Protein AF-A0A410MJH0-F1 (afdb_monomer_lite)

Sequence (73 aa):
MSGYENQIDTLTRRYTELRKELNRFTCKLDHVDEQDIELYQDVCMLFATQLNRLRKECNASYSIDVCQENLDK

pLDDT: mean 88.09, std 8.64, range [49.91, 95.31]

Organism: NCBI:txid45668

Secondary structure (DSSP, 8-state):
-HHHHHHHHHHHHHHHHHHHHHHHHHHHHTT--TTTHHHHHHHHHHHHHHHHHHHHHHHHHS-HHHHHHHH--

Radius of gyration: 14.78 Å; chains: 1; bounding box: 33×17×46 Å

Structure (mmCIF, N/CA/C/O backbone):
data_AF-A0A410MJH0-F1
#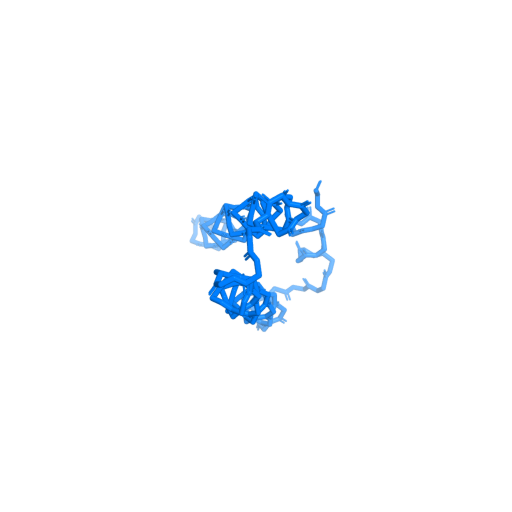
_entry.id   AF-A0A410MJH0-F1
#
loop_
_atom_site.group_PDB
_atom_site.id
_atom_site.type_symbol
_atom_site.label_atom_id
_atom_site.label_alt_id
_atom_site.label_comp_id
_atom_site.label_asym_id
_atom_site.label_entity_id
_atom_site.label_seq_id
_atom_site.pdbx_PDB_ins_code
_atom_site.Cartn_x
_atom_site.Cartn_y
_atom_site.Cartn_z
_atom_site.occupancy
_atom_site.B_iso_or_equiv
_atom_site.auth_seq_id
_atom_site.auth_comp_id
_atom_site.auth_asym_id
_atom_site.auth_atom_id
_atom_site.pdbx_PDB_model_num
ATOM 1 N N . MET A 1 1 ? -9.706 4.677 27.314 1.00 49.91 1 MET A N 1
ATOM 2 C CA . MET A 1 1 ? -9.982 4.616 25.863 1.00 49.91 1 MET A CA 1
ATOM 3 C C . MET A 1 1 ? -8.761 4.909 24.969 1.00 49.91 1 MET A C 1
ATOM 5 O O . MET A 1 1 ? -8.917 4.837 23.766 1.00 49.91 1 MET A O 1
ATOM 9 N N . SER A 1 2 ? -7.530 5.110 25.474 1.00 59.09 2 SER A N 1
ATOM 10 C CA . SER A 1 2 ? -6.416 5.610 24.628 1.00 59.09 2 SER A CA 1
ATOM 11 C C . SER A 1 2 ? -5.594 4.558 23.855 1.00 59.09 2 SER A C 1
ATOM 13 O O . SER A 1 2 ? -4.598 4.901 23.228 1.00 59.09 2 SER A O 1
ATOM 15 N N . GLY A 1 3 ? -5.942 3.268 23.928 1.00 62.56 3 GLY A N 1
ATOM 16 C CA . GLY A 1 3 ? -5.204 2.209 23.220 1.00 62.56 3 GLY A CA 1
ATOM 17 C C . GLY A 1 3 ? -5.669 1.996 21.777 1.00 62.56 3 GLY A C 1
ATOM 18 O O . GLY A 1 3 ? -4.851 1.743 20.899 1.00 62.56 3 GLY A O 1
ATOM 19 N N . TYR A 1 4 ? -6.975 2.138 21.535 1.00 64.25 4 TYR A N 1
ATOM 20 C CA . TYR A 1 4 ? -7.605 1.857 20.241 1.00 64.25 4 TYR A CA 1
ATOM 21 C C . TYR A 1 4 ? -7.365 2.964 19.207 1.00 64.25 4 TYR A C 1
ATOM 23 O O . TYR A 1 4 ? -7.104 2.654 18.046 1.00 64.25 4 TYR A O 1
ATOM 31 N N . GLU A 1 5 ? -7.388 4.229 19.640 1.00 71.00 5 GLU A N 1
ATOM 32 C CA . GLU A 1 5 ? -7.103 5.406 18.800 1.00 71.00 5 GLU A CA 1
ATOM 33 C C . GLU A 1 5 ? -5.643 5.401 18.311 1.00 71.00 5 GLU A C 1
ATOM 35 O O . GLU A 1 5 ? -5.374 5.533 17.122 1.00 71.00 5 GLU A O 1
ATOM 40 N N . ASN A 1 6 ? -4.692 5.087 19.197 1.00 79.81 6 ASN A N 1
ATOM 41 C CA . ASN A 1 6 ? -3.277 4.985 18.824 1.00 79.81 6 ASN A CA 1
ATOM 42 C C . ASN A 1 6 ? -2.996 3.874 17.797 1.00 79.81 6 ASN A C 1
ATOM 44 O O . ASN A 1 6 ? -2.089 3.998 16.968 1.00 79.81 6 ASN A O 1
ATOM 48 N N . GLN A 1 7 ? -3.742 2.767 17.853 1.00 85.31 7 GLN A N 1
ATOM 49 C CA . GLN A 1 7 ? -3.569 1.655 16.918 1.00 85.31 7 GLN A CA 1
ATOM 50 C C . GLN A 1 7 ? -4.089 1.999 15.523 1.00 85.31 7 GLN A C 1
ATOM 52 O O . GLN A 1 7 ? -3.392 1.723 14.542 1.00 85.31 7 GLN A O 1
ATOM 57 N N . ILE A 1 8 ? -5.254 2.649 15.423 1.00 86.94 8 ILE A N 1
ATOM 58 C CA . ILE A 1 8 ? -5.789 3.046 14.121 1.00 86.94 8 ILE A CA 1
ATOM 59 C C . ILE A 1 8 ? -4.957 4.158 13.488 1.00 86.94 8 ILE A C 1
ATOM 61 O O . ILE A 1 8 ? -4.690 4.094 12.290 1.00 86.94 8 ILE A O 1
ATOM 65 N N . ASP A 1 9 ? -4.448 5.102 14.280 1.00 88.62 9 ASP A N 1
ATOM 66 C CA . ASP A 1 9 ? -3.538 6.139 13.791 1.00 88.62 9 ASP A CA 1
ATOM 67 C C . ASP A 1 9 ? -2.244 5.532 13.246 1.00 88.62 9 ASP A C 1
ATOM 69 O O . ASP A 1 9 ? -1.777 5.897 12.165 1.00 88.62 9 ASP A O 1
ATOM 73 N N . THR A 1 10 ? -1.685 4.544 13.951 1.00 89.69 10 THR A N 1
ATOM 74 C CA . THR A 1 10 ? -0.477 3.836 13.502 1.00 89.69 10 THR A CA 1
ATOM 75 C C . THR A 1 10 ? -0.722 3.090 12.190 1.00 89.69 10 THR A C 1
ATOM 77 O O . THR A 1 10 ? 0.088 3.185 11.261 1.00 89.69 10 THR A O 1
ATOM 80 N N . LEU A 1 11 ? -1.842 2.368 12.088 1.00 89.69 11 LEU A N 1
ATOM 81 C CA . LEU A 1 11 ? -2.223 1.637 10.879 1.00 89.69 11 LEU A CA 1
ATOM 82 C C . LEU A 1 11 ? -2.436 2.602 9.707 1.00 89.69 11 LEU A C 1
ATOM 84 O O . LEU A 1 11 ? -1.887 2.394 8.624 1.00 89.69 11 LEU A O 1
ATOM 88 N N . THR A 1 12 ? -3.161 3.693 9.945 1.00 90.00 12 THR A N 1
ATOM 89 C CA . THR A 1 12 ? -3.475 4.725 8.951 1.00 90.00 12 THR A CA 1
ATOM 90 C C . THR A 1 12 ? -2.223 5.425 8.448 1.00 90.00 12 THR A C 1
ATOM 92 O O . THR A 1 12 ? -2.054 5.607 7.238 1.00 90.00 12 THR A O 1
ATOM 95 N N . ARG A 1 13 ? -1.293 5.767 9.348 1.00 91.38 13 ARG A N 1
ATOM 96 C CA . ARG A 1 13 ? -0.020 6.383 8.967 1.00 91.38 13 ARG A CA 1
ATOM 97 C C . ARG A 1 13 ? 0.788 5.454 8.072 1.00 91.38 13 ARG A C 1
ATOM 99 O O . ARG A 1 13 ? 1.231 5.871 7.004 1.00 91.38 13 ARG A O 1
ATOM 106 N N . ARG A 1 14 ? 0.902 4.180 8.455 1.00 92.31 14 ARG A N 1
ATOM 107 C CA . ARG A 1 14 ? 1.626 3.171 7.675 1.00 92.31 14 ARG A CA 1
ATOM 108 C C . ARG A 1 14 ? 0.983 2.928 6.309 1.00 92.31 14 ARG A C 1
ATOM 110 O O . ARG A 1 14 ? 1.694 2.829 5.313 1.00 92.31 14 ARG A O 1
ATOM 117 N N . TYR A 1 15 ? -0.346 2.866 6.249 1.00 92.94 15 TYR A N 1
ATOM 118 C CA . TYR A 1 15 ? -1.087 2.747 4.994 1.00 92.94 15 TYR A CA 1
ATOM 119 C C . TYR A 1 15 ? -0.836 3.955 4.083 1.00 92.94 15 TYR A C 1
ATOM 121 O O . TYR A 1 15 ? -0.534 3.796 2.904 1.00 92.94 15 TYR A O 1
ATOM 129 N N . THR A 1 16 ? -0.884 5.166 4.638 1.00 92.50 16 THR A N 1
ATOM 130 C CA . THR A 1 16 ? -0.647 6.408 3.891 1.00 92.50 16 THR A CA 1
ATOM 131 C C . THR A 1 16 ? 0.782 6.488 3.355 1.00 92.50 16 THR A C 1
ATOM 133 O O . THR A 1 16 ? 0.985 6.851 2.198 1.00 92.50 16 THR A O 1
ATOM 136 N N . GLU A 1 17 ? 1.779 6.139 4.171 1.00 93.69 17 GLU A N 1
ATOM 137 C CA . GLU A 1 17 ? 3.188 6.084 3.763 1.00 93.69 17 GLU A CA 1
ATOM 138 C C . GLU A 1 17 ? 3.394 5.077 2.619 1.00 93.69 17 GLU A C 1
ATOM 140 O O . GLU A 1 17 ? 3.957 5.432 1.585 1.00 93.69 17 GLU A O 1
ATOM 145 N N . LEU A 1 18 ? 2.851 3.860 2.741 1.00 94.19 18 LEU A N 1
ATOM 146 C CA . LEU A 1 18 ? 2.918 2.847 1.682 1.00 94.19 18 LEU A CA 1
ATOM 147 C C . LEU A 1 18 ? 2.200 3.281 0.400 1.00 94.19 18 LEU A C 1
ATOM 149 O O . LEU A 1 18 ? 2.700 3.020 -0.690 1.00 94.19 18 LEU A O 1
ATOM 153 N N . ARG A 1 19 ? 1.056 3.968 0.504 1.00 94.06 19 ARG A N 1
ATOM 154 C CA . ARG A 1 19 ? 0.320 4.492 -0.660 1.00 94.06 19 ARG A CA 1
ATOM 155 C C . ARG A 1 19 ? 1.127 5.565 -1.389 1.00 94.06 19 ARG A C 1
ATOM 157 O O . ARG A 1 19 ? 1.129 5.600 -2.617 1.00 94.06 19 ARG A O 1
ATOM 164 N N . LYS A 1 20 ? 1.841 6.419 -0.646 1.00 94.00 20 LYS A N 1
ATOM 165 C CA . LYS A 1 20 ? 2.755 7.420 -1.216 1.00 94.00 20 LYS A CA 1
ATOM 166 C C . LYS A 1 20 ? 3.938 6.769 -1.924 1.00 94.00 20 LYS A C 1
ATOM 168 O O . LYS A 1 20 ? 4.252 7.178 -3.038 1.00 94.00 20 LYS A O 1
ATOM 173 N N . GLU A 1 21 ? 4.565 5.766 -1.312 1.00 93.69 21 GLU A N 1
ATOM 174 C CA . GLU A 1 21 ? 5.657 5.027 -1.954 1.00 93.69 21 GLU A CA 1
ATOM 175 C C . GLU A 1 21 ? 5.165 4.285 -3.200 1.00 93.69 21 GLU A C 1
ATOM 177 O O . GLU A 1 21 ? 5.774 4.431 -4.254 1.00 93.69 21 GLU A O 1
ATOM 182 N N . LEU A 1 22 ? 4.018 3.599 -3.144 1.00 93.94 22 LEU A N 1
ATOM 183 C CA . LEU A 1 22 ? 3.424 2.971 -4.326 1.00 93.94 22 LEU A CA 1
ATOM 184 C C . LEU A 1 22 ? 3.233 3.988 -5.454 1.00 93.94 22 LEU A C 1
ATOM 186 O O . LEU A 1 22 ? 3.745 3.771 -6.543 1.00 93.94 22 LEU A O 1
ATOM 190 N N . ASN A 1 23 ? 2.590 5.129 -5.189 1.00 93.31 23 ASN A N 1
ATOM 191 C CA . ASN A 1 23 ? 2.423 6.175 -6.203 1.00 93.31 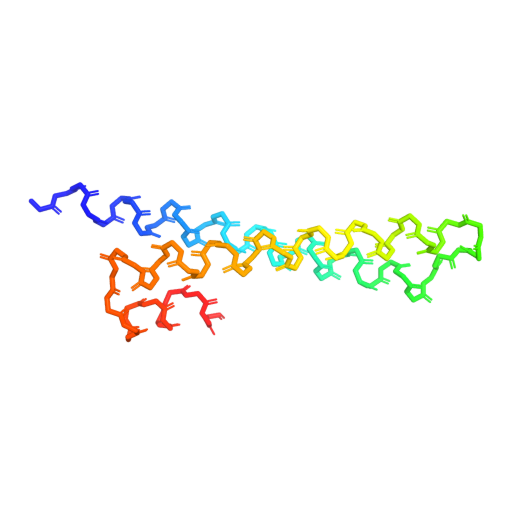23 ASN A CA 1
ATOM 192 C C . ASN A 1 23 ? 3.763 6.664 -6.761 1.00 93.31 23 ASN A C 1
ATOM 194 O O . ASN A 1 23 ? 3.898 6.854 -7.965 1.00 93.31 23 ASN A O 1
ATOM 198 N N . ARG A 1 24 ? 4.773 6.840 -5.904 1.00 92.75 24 ARG A N 1
ATOM 199 C CA . ARG A 1 24 ? 6.112 7.254 -6.328 1.00 92.75 24 ARG A CA 1
ATOM 200 C C . ARG A 1 24 ? 6.755 6.230 -7.261 1.00 92.75 24 ARG A C 1
ATOM 202 O O . ARG A 1 24 ? 7.393 6.631 -8.229 1.00 92.75 24 ARG A O 1
ATOM 209 N N . PHE A 1 25 ? 6.630 4.939 -6.967 1.00 91.19 25 PHE A N 1
ATOM 210 C CA . PHE A 1 25 ? 7.175 3.874 -7.809 1.00 91.19 25 PHE A CA 1
ATOM 211 C C . PHE A 1 25 ? 6.367 3.695 -9.098 1.00 91.19 25 PHE A C 1
ATOM 213 O O . PHE A 1 25 ? 6.973 3.542 -10.154 1.00 91.19 25 PHE A O 1
ATOM 220 N N . THR A 1 26 ? 5.042 3.842 -9.053 1.00 91.12 26 THR A N 1
ATOM 221 C CA . THR A 1 26 ? 4.196 3.845 -10.252 1.00 91.12 26 THR A CA 1
ATOM 222 C C . THR A 1 26 ? 4.560 4.993 -11.193 1.00 91.12 26 THR A C 1
ATOM 224 O O . THR A 1 26 ? 4.754 4.758 -12.374 1.00 91.12 26 THR A O 1
ATOM 227 N N . CYS A 1 27 ? 4.768 6.215 -10.693 1.00 90.56 27 CYS A N 1
ATOM 228 C CA . CYS A 1 27 ? 5.219 7.321 -11.550 1.00 90.56 27 CYS A CA 1
ATOM 229 C C . CYS A 1 27 ? 6.635 7.111 -12.110 1.00 90.56 27 CYS A C 1
ATOM 231 O O . CYS A 1 27 ? 6.991 7.698 -13.125 1.00 90.56 27 CYS A O 1
ATOM 233 N N . LYS A 1 28 ? 7.475 6.307 -11.444 1.00 89.00 28 LYS A N 1
ATOM 234 C CA . LYS A 1 28 ? 8.791 5.943 -11.982 1.00 89.00 28 LYS A CA 1
ATOM 235 C C . LYS A 1 28 ? 8.691 4.888 -13.078 1.00 89.00 28 LYS A C 1
ATOM 237 O O . LYS A 1 28 ? 9.524 4.925 -13.974 1.00 89.00 28 LYS A O 1
ATOM 242 N N . LEU A 1 29 ? 7.695 3.998 -13.035 1.00 88.75 29 LEU A N 1
ATOM 243 C CA . LEU A 1 29 ? 7.454 3.017 -14.100 1.00 88.75 29 LEU A CA 1
ATOM 244 C C . LEU A 1 29 ? 7.210 3.682 -15.458 1.00 88.75 29 LEU A C 1
ATOM 246 O O . LEU A 1 29 ? 7.630 3.142 -16.472 1.00 88.75 29 LEU A O 1
ATOM 250 N N . ASP A 1 30 ? 6.617 4.876 -15.476 1.00 85.12 30 ASP A N 1
ATOM 251 C CA . ASP A 1 30 ? 6.401 5.643 -16.711 1.00 85.12 30 ASP A CA 1
ATOM 252 C C . ASP A 1 30 ? 7.711 6.136 -17.361 1.00 85.12 30 ASP A C 1
ATOM 254 O O . ASP A 1 30 ? 7.716 6.593 -18.507 1.00 85.12 30 ASP A O 1
ATOM 258 N N . HIS A 1 31 ? 8.828 6.091 -16.628 1.00 86.94 31 HIS A N 1
ATOM 259 C CA . HIS A 1 31 ? 10.118 6.662 -17.024 1.00 86.94 31 HIS A CA 1
ATOM 260 C C . HIS A 1 31 ? 11.295 5.696 -16.842 1.00 86.94 31 HIS A C 1
ATOM 262 O O . HIS A 1 31 ? 12.445 6.123 -16.946 1.00 86.94 31 HIS A O 1
ATOM 268 N N . VAL A 1 32 ? 11.029 4.430 -16.519 1.00 89.88 32 VAL A N 1
ATOM 269 C CA . VAL A 1 32 ? 12.071 3.431 -16.286 1.00 89.88 32 VAL A CA 1
ATOM 270 C C . VAL A 1 32 ? 12.438 2.728 -17.589 1.00 89.88 32 VAL A C 1
ATOM 272 O O . VAL A 1 32 ? 11.572 2.441 -18.415 1.00 89.88 32 VAL A O 1
ATOM 275 N N . ASP A 1 33 ? 13.724 2.436 -17.762 1.00 89.50 33 ASP A N 1
ATOM 276 C CA . ASP A 1 33 ? 14.206 1.643 -18.888 1.00 89.50 33 ASP A CA 1
ATOM 277 C C . ASP A 1 33 ? 13.676 0.199 -18.811 1.00 89.50 33 ASP A C 1
ATOM 279 O O . ASP A 1 33 ? 13.442 -0.345 -17.727 1.00 89.50 33 ASP A O 1
ATOM 283 N N . GLU A 1 34 ? 13.542 -0.462 -19.965 1.00 85.31 34 GLU A N 1
ATOM 284 C CA . GLU A 1 34 ? 13.022 -1.839 -20.072 1.00 85.31 34 GLU A CA 1
ATOM 285 C C . GLU A 1 34 ? 13.792 -2.860 -19.219 1.00 85.31 34 GLU A C 1
ATOM 287 O O . GLU A 1 34 ? 13.241 -3.893 -18.857 1.0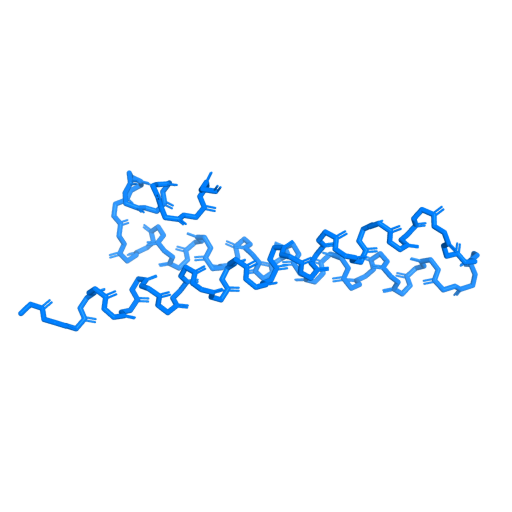0 85.31 34 GLU A O 1
ATOM 292 N N . GLN A 1 35 ? 15.052 -2.584 -18.870 1.00 86.56 35 GLN A N 1
ATOM 293 C CA . GLN A 1 35 ? 15.868 -3.479 -18.042 1.00 86.56 35 GLN A CA 1
ATOM 294 C C . GLN A 1 35 ? 15.429 -3.506 -16.573 1.00 86.56 35 GLN A C 1
ATOM 296 O O . GLN A 1 35 ? 15.572 -4.532 -15.914 1.00 86.56 35 GLN A O 1
ATOM 301 N N . ASP A 1 36 ? 14.877 -2.400 -16.073 1.00 88.81 36 ASP A N 1
ATOM 302 C CA . ASP A 1 36 ? 14.475 -2.253 -14.673 1.00 88.81 36 ASP A CA 1
ATOM 303 C C . ASP A 1 36 ? 12.945 -2.310 -14.502 1.00 88.81 36 ASP A C 1
ATOM 305 O O . ASP A 1 36 ? 12.449 -2.381 -13.375 1.00 88.81 36 ASP A O 1
ATOM 309 N N . ILE A 1 37 ? 12.171 -2.311 -15.596 1.00 91.06 37 ILE A N 1
ATOM 310 C CA . ILE A 1 37 ? 10.703 -2.258 -15.549 1.00 91.06 37 ILE A CA 1
ATOM 311 C C . ILE A 1 37 ? 10.090 -3.400 -14.730 1.00 91.06 37 ILE A C 1
ATOM 313 O O . ILE A 1 37 ? 9.206 -3.147 -13.912 1.00 91.06 37 ILE A O 1
ATOM 317 N N . GLU A 1 38 ? 10.598 -4.627 -14.878 1.00 91.94 38 GLU A N 1
ATOM 318 C CA . GLU A 1 38 ? 10.118 -5.796 -14.131 1.00 91.94 38 GLU A CA 1
ATOM 319 C C . GLU A 1 38 ? 10.347 -5.621 -12.627 1.00 91.94 38 GLU A C 1
ATOM 321 O O . GLU A 1 38 ? 9.434 -5.821 -11.828 1.00 91.94 38 GLU A O 1
ATOM 326 N N . LEU A 1 39 ? 11.529 -5.135 -12.232 1.00 91.31 39 LEU A N 1
ATOM 327 C CA . LEU A 1 39 ? 11.851 -4.886 -10.829 1.00 91.31 39 LEU A CA 1
ATOM 328 C C . LEU A 1 39 ? 10.917 -3.833 -10.219 1.00 91.31 39 LEU A C 1
ATOM 330 O O . LEU A 1 39 ? 10.418 -4.000 -9.104 1.00 91.31 39 LEU A O 1
ATOM 334 N N . TYR A 1 40 ? 10.659 -2.741 -10.938 1.00 90.69 40 TYR A N 1
ATOM 335 C CA . TYR A 1 40 ? 9.745 -1.704 -10.465 1.00 90.69 40 TYR A CA 1
ATOM 336 C C . TYR A 1 40 ? 8.290 -2.194 -10.411 1.00 90.69 40 TYR A C 1
ATOM 338 O O . TYR A 1 40 ? 7.564 -1.824 -9.482 1.00 90.69 40 TYR A O 1
ATOM 346 N N . GLN A 1 41 ? 7.864 -3.047 -11.350 1.00 92.31 41 GLN A N 1
ATOM 347 C CA . GLN A 1 41 ? 6.541 -3.677 -11.333 1.00 92.31 41 GLN A CA 1
ATOM 348 C C . GLN A 1 41 ? 6.391 -4.608 -10.127 1.00 92.31 41 GLN A C 1
ATOM 350 O O . GLN A 1 41 ? 5.397 -4.504 -9.403 1.00 92.31 41 GLN A O 1
ATOM 355 N N . ASP A 1 42 ? 7.396 -5.437 -9.843 1.00 94.12 42 ASP A N 1
ATOM 356 C CA . ASP A 1 42 ? 7.423 -6.318 -8.674 1.00 94.12 42 ASP A CA 1
ATOM 357 C C . ASP A 1 42 ? 7.340 -5.525 -7.367 1.00 94.12 42 ASP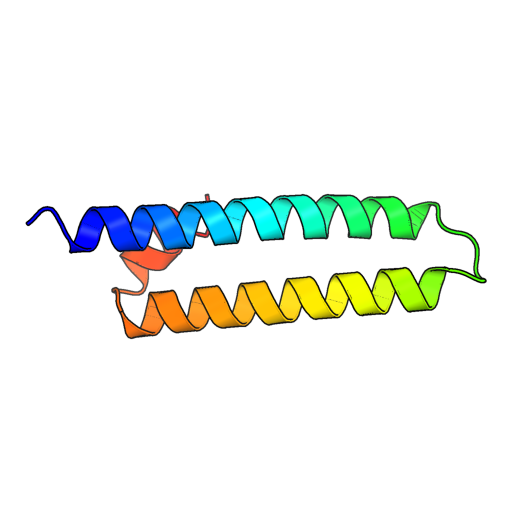 A C 1
ATOM 359 O O . ASP A 1 42 ? 6.546 -5.846 -6.477 1.00 94.12 42 ASP A O 1
ATOM 363 N N . VAL A 1 43 ? 8.095 -4.429 -7.257 1.00 93.56 43 VAL A N 1
ATOM 364 C CA . VAL A 1 43 ? 8.033 -3.533 -6.094 1.00 93.56 43 VAL A CA 1
ATOM 365 C C . VAL A 1 43 ? 6.639 -2.911 -5.943 1.00 93.56 43 VAL A C 1
ATOM 367 O O . VAL A 1 43 ? 6.095 -2.884 -4.834 1.00 93.56 43 VAL A O 1
ATOM 370 N N . CYS A 1 44 ? 6.012 -2.468 -7.037 1.00 94.00 44 CYS A N 1
ATOM 371 C CA . CYS A 1 44 ? 4.640 -1.955 -7.004 1.00 94.00 44 CYS A CA 1
ATOM 372 C C . CYS A 1 44 ? 3.637 -3.030 -6.554 1.00 94.00 44 CYS A C 1
ATOM 374 O O . CYS A 1 44 ? 2.778 -2.758 -5.709 1.00 94.00 44 CYS A O 1
ATOM 376 N N . MET A 1 45 ? 3.766 -4.265 -7.050 1.00 95.31 45 MET A N 1
ATOM 377 C CA . MET A 1 45 ? 2.924 -5.389 -6.628 1.00 95.31 45 MET A CA 1
ATOM 378 C C . MET A 1 45 ? 3.096 -5.717 -5.142 1.00 95.31 45 MET A C 1
ATOM 380 O O . MET A 1 45 ? 2.108 -5.980 -4.443 1.00 95.31 45 MET A O 1
ATOM 384 N N . LEU A 1 46 ? 4.327 -5.661 -4.627 1.00 95.12 46 LEU A N 1
ATOM 385 C CA . LEU A 1 46 ? 4.604 -5.851 -3.205 1.00 95.12 46 LEU A CA 1
ATOM 386 C C . LEU A 1 46 ? 3.918 -4.774 -2.362 1.00 95.12 46 LEU A C 1
ATOM 388 O O . LEU A 1 46 ? 3.225 -5.109 -1.397 1.00 95.12 46 LEU A O 1
ATOM 392 N N . PHE A 1 47 ? 4.032 -3.498 -2.735 1.00 93.06 47 PHE A N 1
ATOM 393 C CA . PHE A 1 47 ? 3.348 -2.419 -2.018 1.00 93.06 47 PHE A CA 1
ATOM 394 C C . PHE A 1 47 ? 1.823 -2.549 -2.076 1.00 93.06 47 PHE A C 1
ATOM 396 O O . PHE A 1 47 ? 1.168 -2.424 -1.039 1.00 93.06 47 PHE A O 1
ATOM 403 N N . ALA A 1 48 ? 1.251 -2.876 -3.237 1.00 93.88 48 ALA A N 1
ATOM 404 C CA . ALA A 1 48 ? -0.185 -3.116 -3.377 1.00 93.88 48 ALA A CA 1
ATOM 405 C C . ALA A 1 48 ? -0.665 -4.279 -2.488 1.00 93.88 48 ALA A C 1
ATOM 407 O O . ALA A 1 48 ? -1.701 -4.189 -1.823 1.00 93.88 48 ALA A O 1
ATOM 408 N N . THR A 1 49 ? 0.122 -5.354 -2.405 1.00 95.19 49 THR A N 1
ATOM 409 C CA . THR A 1 49 ? -0.165 -6.501 -1.532 1.00 95.19 49 THR A CA 1
ATOM 410 C C . THR A 1 49 ? -0.137 -6.105 -0.054 1.00 95.19 49 THR A C 1
ATOM 412 O O . THR A 1 49 ? -1.032 -6.485 0.705 1.00 95.19 49 THR A O 1
ATOM 415 N N . GLN A 1 50 ? 0.848 -5.304 0.363 1.00 94.56 50 GLN A N 1
ATOM 416 C CA . GLN A 1 50 ? 0.939 -4.815 1.743 1.00 94.56 50 GLN A CA 1
ATOM 417 C C . GLN A 1 50 ? -0.206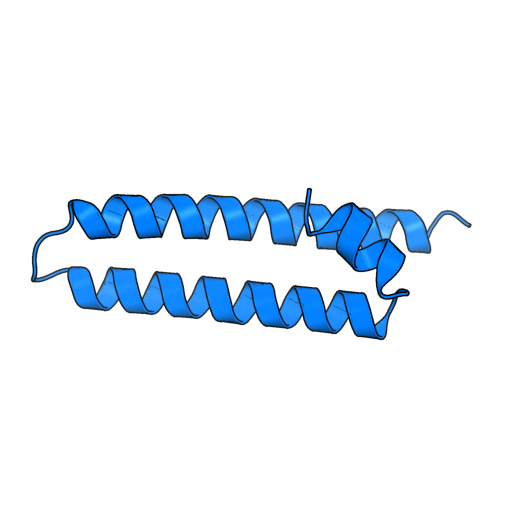 -3.857 2.098 1.00 94.56 50 GLN A C 1
ATOM 419 O O . GLN A 1 50 ? -0.775 -3.972 3.183 1.00 94.56 50 GLN A O 1
ATOM 424 N N . LEU A 1 51 ? -0.608 -2.965 1.188 1.00 94.06 51 LEU A N 1
ATOM 425 C CA . LEU A 1 51 ? -1.774 -2.094 1.381 1.00 94.06 51 LEU A CA 1
ATOM 426 C C . LEU A 1 51 ? -3.058 -2.906 1.570 1.00 94.06 51 LEU A C 1
ATOM 428 O O . LEU A 1 51 ? -3.825 -2.649 2.499 1.00 94.06 51 LEU A O 1
ATOM 432 N N . ASN A 1 52 ? -3.260 -3.936 0.745 1.00 93.50 52 ASN A N 1
ATOM 433 C CA . ASN A 1 52 ? -4.393 -4.848 0.888 1.00 93.50 52 ASN A CA 1
ATOM 434 C C . ASN A 1 52 ? -4.381 -5.585 2.229 1.00 93.50 52 ASN A C 1
ATOM 436 O O . ASN A 1 52 ? -5.433 -5.765 2.845 1.00 93.50 52 ASN A O 1
ATOM 440 N N . ARG A 1 53 ? -3.203 -5.998 2.705 1.00 94.19 53 ARG A N 1
ATOM 441 C CA . ARG A 1 53 ? -3.062 -6.621 4.022 1.00 94.19 53 ARG A CA 1
ATOM 442 C C . ARG A 1 53 ? -3.435 -5.652 5.144 1.00 94.19 53 ARG A C 1
ATOM 444 O O . ARG A 1 53 ? -4.249 -6.017 5.984 1.00 94.19 53 ARG A O 1
ATOM 451 N N . LEU A 1 54 ? -2.920 -4.423 5.123 1.00 92.31 54 LEU A N 1
ATOM 452 C CA . LEU A 1 54 ? -3.253 -3.406 6.127 1.00 92.31 54 LEU A CA 1
ATOM 453 C C . LEU A 1 54 ? -4.746 -3.062 6.128 1.00 92.31 54 LEU A C 1
ATOM 455 O O . LEU A 1 54 ? -5.344 -2.930 7.192 1.00 92.31 54 LEU A O 1
ATOM 459 N N . ARG A 1 55 ? -5.381 -2.986 4.952 1.00 91.31 55 ARG A N 1
ATOM 460 C CA . ARG A 1 55 ? -6.835 -2.792 4.853 1.00 91.31 55 ARG A CA 1
ATOM 461 C C . ARG A 1 55 ? -7.607 -3.956 5.477 1.00 91.31 55 ARG A C 1
ATOM 463 O O . ARG A 1 55 ? -8.575 -3.724 6.192 1.00 91.31 55 ARG A O 1
ATOM 470 N N . LYS A 1 56 ? -7.175 -5.201 5.253 1.00 91.81 56 LYS A N 1
ATOM 471 C CA . LYS A 1 56 ? -7.777 -6.378 5.904 1.00 91.81 56 LYS A CA 1
ATOM 472 C C . LYS A 1 56 ? -7.586 -6.358 7.421 1.00 91.81 56 LYS A C 1
ATOM 474 O O . LYS A 1 56 ? -8.531 -6.659 8.137 1.00 91.81 56 LYS A O 1
ATOM 479 N N . GLU A 1 57 ? -6.401 -5.987 7.902 1.00 91.31 57 GLU A N 1
ATOM 480 C CA . GLU A 1 57 ? -6.115 -5.846 9.337 1.00 91.31 57 GLU A CA 1
ATOM 481 C C . GLU A 1 57 ? -6.993 -4.759 9.979 1.00 91.31 57 GLU A C 1
ATOM 483 O O . GLU A 1 57 ? -7.546 -4.980 11.058 1.00 91.31 57 GLU A O 1
ATOM 488 N N . CYS A 1 58 ? -7.205 -3.636 9.281 1.00 89.88 58 CYS A N 1
ATOM 489 C CA . CYS A 1 58 ? -8.150 -2.608 9.705 1.00 89.88 58 CYS A CA 1
ATOM 490 C C . CYS A 1 58 ? -9.571 -3.172 9.785 1.00 89.88 58 CYS A C 1
ATOM 492 O O . CYS A 1 58 ? -10.177 -3.131 10.848 1.00 89.88 58 CYS A O 1
ATOM 494 N N . ASN A 1 59 ? -10.077 -3.769 8.702 1.00 90.44 59 ASN A N 1
ATOM 495 C CA . ASN A 1 59 ? -11.446 -4.295 8.643 1.00 90.44 59 ASN A CA 1
ATOM 496 C C . ASN A 1 59 ? -11.706 -5.440 9.640 1.00 90.44 59 ASN A C 1
ATOM 498 O O . ASN A 1 59 ? -12.853 -5.715 9.974 1.00 90.44 59 ASN A O 1
ATOM 502 N N . ALA A 1 60 ? -10.659 -6.142 10.085 1.00 90.81 60 ALA A N 1
ATOM 503 C CA . ALA A 1 60 ? -10.760 -7.166 11.122 1.00 90.81 60 ALA A CA 1
ATOM 504 C C . ALA A 1 60 ? -10.835 -6.573 12.539 1.00 90.81 60 ALA A C 1
ATOM 506 O O . ALA A 1 60 ? -11.356 -7.222 13.444 1.00 90.81 60 ALA A O 1
ATOM 507 N N . SER A 1 61 ? -10.299 -5.365 12.732 1.00 89.25 61 SER A N 1
ATOM 508 C CA . SER A 1 61 ? -10.160 -4.722 14.045 1.00 89.25 61 SER A CA 1
ATOM 509 C C . SER A 1 61 ? -11.160 -3.581 14.266 1.00 89.25 61 SER A C 1
ATOM 511 O O . SER A 1 61 ? -11.455 -3.240 15.409 1.00 89.25 61 SER A O 1
ATOM 513 N N . TYR A 1 62 ? -11.691 -3.000 13.188 1.00 89.62 62 TYR A N 1
ATOM 514 C CA . TYR A 1 62 ? -12.555 -1.822 13.189 1.00 89.62 62 TYR A CA 1
ATOM 515 C C . TYR A 1 62 ? -13.731 -1.995 12.218 1.00 89.62 62 TYR A C 1
ATOM 517 O O . TYR A 1 62 ? -13.712 -2.859 11.340 1.00 89.62 62 TYR A O 1
ATOM 525 N N . SER A 1 63 ? -14.767 -1.163 12.369 1.00 89.75 63 SER A N 1
ATOM 526 C CA . SER A 1 63 ? -15.882 -1.143 11.419 1.00 89.75 63 SER A CA 1
ATOM 527 C C . SER A 1 63 ? -15.429 -0.662 10.038 1.00 89.75 63 SER A C 1
ATOM 529 O O . SER A 1 63 ? -14.439 0.060 9.897 1.00 89.75 63 SER A O 1
ATOM 531 N N . ILE A 1 64 ? -16.194 -1.044 9.012 1.00 86.44 64 ILE A N 1
ATOM 532 C CA . ILE A 1 64 ? -15.941 -0.640 7.624 1.00 86.44 64 ILE A CA 1
ATOM 533 C C . ILE A 1 64 ? -15.895 0.889 7.505 1.00 86.44 64 ILE A C 1
ATOM 535 O O . ILE A 1 64 ? -14.976 1.405 6.875 1.00 86.44 64 ILE A O 1
ATOM 539 N N . ASP A 1 65 ? -16.817 1.595 8.165 1.00 88.31 65 ASP A N 1
ATOM 540 C CA . ASP A 1 65 ? -16.892 3.061 8.134 1.00 88.31 65 ASP A CA 1
ATOM 541 C C . ASP A 1 65 ? -15.616 3.698 8.695 1.00 88.31 65 ASP A C 1
ATOM 543 O O . ASP A 1 65 ? -15.011 4.554 8.059 1.00 88.31 65 ASP A O 1
ATOM 547 N N . VAL A 1 66 ? -15.131 3.204 9.839 1.00 86.94 66 VAL A N 1
ATOM 548 C CA . VAL A 1 66 ? -13.900 3.691 10.473 1.00 86.94 66 VAL A CA 1
ATOM 549 C C . VAL A 1 66 ? -12.681 3.444 9.578 1.00 86.94 66 VAL A C 1
ATOM 551 O O . VAL A 1 66 ? -11.808 4.305 9.461 1.00 86.94 66 VAL A O 1
ATOM 554 N N .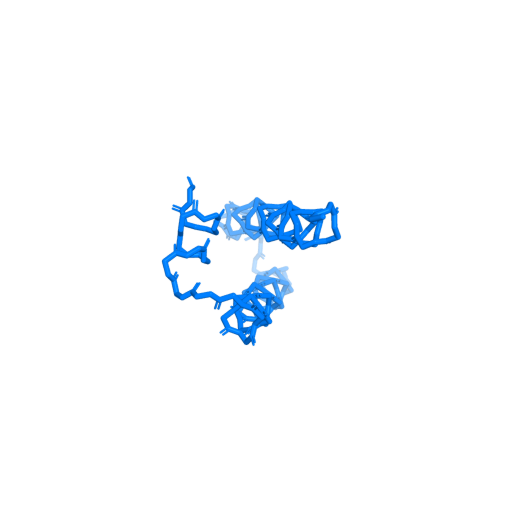 CYS A 1 67 ? -12.607 2.293 8.909 1.00 87.12 67 CYS A N 1
ATOM 555 C CA . CYS A 1 67 ? -11.521 2.013 7.973 1.00 87.12 67 CYS A CA 1
ATOM 556 C C . CYS A 1 67 ? -11.599 2.865 6.703 1.00 87.12 67 CYS A C 1
ATOM 558 O O . CYS A 1 67 ? -10.565 3.345 6.243 1.00 87.12 67 CYS A O 1
ATOM 560 N N . GLN A 1 68 ? -12.790 3.099 6.149 1.00 85.94 68 GLN A N 1
ATOM 561 C CA . GLN A 1 68 ? -12.973 3.978 4.991 1.00 85.94 68 GLN A CA 1
ATOM 562 C C . GLN A 1 68 ? -12.617 5.425 5.335 1.00 85.94 68 GLN A C 1
ATOM 564 O O . GLN A 1 68 ? -11.802 6.040 4.650 1.00 85.94 68 GLN A O 1
ATOM 569 N N . GLU A 1 69 ? -13.136 5.943 6.448 1.00 87.44 69 GLU A N 1
ATOM 570 C CA . GLU A 1 69 ? -12.857 7.300 6.914 1.00 87.44 69 GLU A CA 1
ATOM 571 C C . GLU A 1 69 ? -11.372 7.554 7.164 1.00 87.44 69 GLU A C 1
ATOM 573 O O . GLU A 1 69 ? -10.950 8.704 7.125 1.00 87.44 69 GLU A O 1
ATOM 578 N N . ASN A 1 70 ? -10.564 6.533 7.451 1.00 85.56 70 ASN A N 1
ATOM 579 C CA . ASN A 1 70 ? -9.147 6.718 7.755 1.00 85.56 70 ASN A CA 1
ATOM 580 C C . ASN A 1 70 ? -8.208 6.325 6.607 1.00 85.56 70 ASN A C 1
ATOM 582 O O . ASN A 1 70 ? -7.203 7.003 6.407 1.00 85.56 70 ASN A O 1
ATOM 586 N N . LEU A 1 71 ? -8.526 5.293 5.820 1.00 85.25 71 LEU A N 1
ATOM 587 C CA . LEU A 1 71 ? -7.643 4.786 4.759 1.00 85.25 71 LEU A CA 1
ATOM 588 C C . LEU A 1 71 ? -7.933 5.377 3.368 1.00 85.25 71 LEU A C 1
ATOM 590 O O . LEU A 1 71 ? -7.034 5.384 2.522 1.00 85.25 71 LEU A O 1
ATOM 594 N N . ASP A 1 72 ? -9.154 5.862 3.121 1.00 78.19 72 ASP A N 1
ATOM 595 C CA . ASP A 1 72 ? -9.589 6.406 1.820 1.00 78.19 72 ASP A CA 1
ATOM 596 C C . ASP A 1 72 ? -9.579 7.945 1.750 1.00 78.19 72 ASP A C 1
ATOM 598 O O . ASP A 1 72 ? -10.035 8.525 0.766 1.00 78.19 72 ASP A O 1
ATOM 602 N N . LYS A 1 73 ? -9.002 8.603 2.762 1.00 66.44 73 LYS A N 1
ATOM 603 C CA . LYS A 1 73 ? -8.629 10.027 2.717 1.00 66.44 73 LYS A CA 1
ATOM 604 C C . LYS A 1 73 ? -7.541 10.294 1.668 1.00 66.44 73 LYS A C 1
ATOM 606 O O . LYS A 1 73 ? -7.491 11.427 1.152 1.00 66.44 73 LYS A O 1
#

Foldseek 3Di:
DPPLVVVLVVLLVVLVVLVVVLVVLVVVLVVDDPVCNVVSVVVNVVSVVVNVVSLVVCVVSHPPVSSCVRNVD